Protein AF-A0A0F9TIL9-F1 (afdb_monomer_lite)

Structure (mmCIF, N/CA/C/O backbone):
data_AF-A0A0F9TIL9-F1
#
_entry.id   AF-A0A0F9TIL9-F1
#
loop_
_atom_site.group_PDB
_atom_site.id
_atom_site.type_symbol
_a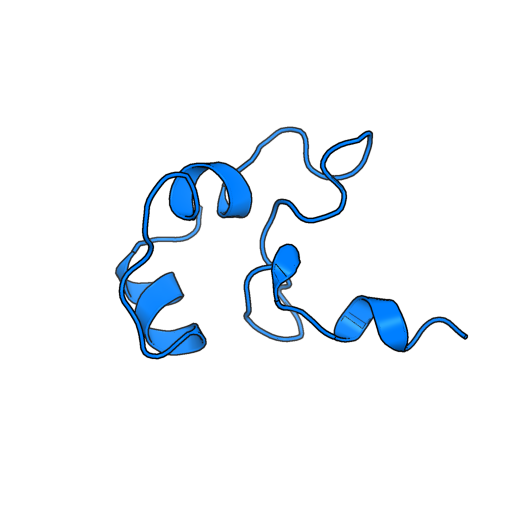tom_site.label_atom_id
_atom_site.label_alt_id
_atom_site.label_comp_id
_atom_site.label_asym_id
_atom_site.label_entity_id
_atom_site.label_seq_id
_atom_site.pdbx_PDB_ins_code
_atom_site.Cartn_x
_atom_site.Cartn_y
_atom_site.Cartn_z
_atom_site.occupancy
_atom_site.B_iso_or_equiv
_atom_site.auth_seq_id
_atom_site.auth_comp_id
_atom_site.auth_asym_id
_atom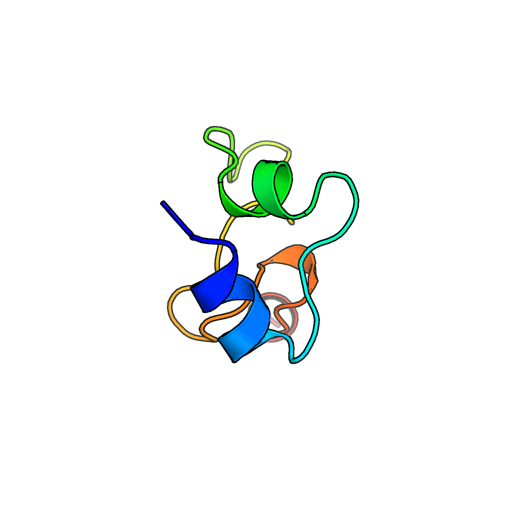_site.auth_atom_id
_atom_site.pdbx_PDB_model_num
ATOM 1 N N . MET A 1 1 ? 6.428 3.040 3.337 1.00 81.38 1 MET A N 1
ATOM 2 C CA . MET A 1 1 ? 6.546 1.710 2.706 1.00 81.38 1 MET A CA 1
ATOM 3 C C . MET A 1 1 ? 5.372 0.852 3.162 1.00 81.38 1 MET A C 1
ATOM 5 O O . MET A 1 1 ? 5.072 0.844 4.349 1.00 81.38 1 MET A O 1
ATOM 9 N N . ILE A 1 2 ? 4.660 0.206 2.242 1.00 90.19 2 ILE A N 1
ATOM 10 C CA . ILE A 1 2 ? 3.563 -0.725 2.528 1.00 90.19 2 ILE A CA 1
ATOM 11 C C . ILE A 1 2 ? 4.145 -2.112 2.774 1.00 90.19 2 ILE A C 1
ATOM 13 O O . ILE A 1 2 ? 4.960 -2.589 1.986 1.00 90.19 2 ILE A O 1
ATOM 17 N N . THR A 1 3 ? 3.713 -2.759 3.855 1.00 91.81 3 THR A N 1
ATOM 18 C CA . THR A 1 3 ? 4.102 -4.127 4.216 1.00 91.81 3 THR A CA 1
ATOM 19 C C . THR A 1 3 ? 3.080 -5.145 3.709 1.00 91.81 3 THR A C 1
ATOM 21 O O . THR A 1 3 ? 1.919 -4.808 3.462 1.00 91.81 3 THR A O 1
ATOM 24 N N . ARG A 1 4 ? 3.482 -6.421 3.607 1.00 90.94 4 ARG A N 1
ATOM 25 C CA . ARG A 1 4 ? 2.580 -7.520 3.207 1.00 90.94 4 ARG A CA 1
ATOM 26 C C . ARG A 1 4 ? 1.369 -7.649 4.141 1.00 90.94 4 ARG A C 1
ATOM 28 O O . ARG A 1 4 ? 0.273 -7.938 3.678 1.00 90.94 4 ARG A O 1
ATOM 35 N N . PHE A 1 5 ? 1.547 -7.373 5.434 1.00 92.50 5 PHE A N 1
ATOM 36 C CA . PHE A 1 5 ? 0.461 -7.360 6.419 1.00 92.50 5 PHE A CA 1
ATOM 37 C C . PHE A 1 5 ? -0.560 -6.261 6.144 1.00 92.50 5 PHE A C 1
ATOM 39 O O . PHE A 1 5 ? -1.760 -6.521 6.159 1.00 92.50 5 PHE A O 1
ATOM 46 N N . LYS A 1 6 ? -0.091 -5.041 5.852 1.00 90.31 6 LYS A N 1
ATOM 47 C CA . LYS A 1 6 ? -0.982 -3.934 5.503 1.00 90.31 6 LYS A CA 1
ATOM 48 C C . LYS A 1 6 ? -1.729 -4.215 4.197 1.00 90.31 6 LYS A C 1
ATOM 50 O O . LYS A 1 6 ? -2.931 -3.982 4.130 1.00 90.31 6 LYS A O 1
ATOM 55 N N . PHE A 1 7 ? -1.045 -4.793 3.207 1.00 92.38 7 PHE A N 1
ATOM 56 C CA . PHE A 1 7 ? -1.679 -5.250 1.971 1.00 92.38 7 PHE A CA 1
ATOM 57 C C . PHE A 1 7 ? -2.792 -6.265 2.253 1.00 92.38 7 PHE A C 1
ATOM 59 O O . PHE A 1 7 ? -3.930 -6.050 1.845 1.00 92.38 7 PHE A O 1
ATOM 66 N N . ARG A 1 8 ? -2.500 -7.314 3.032 1.00 94.12 8 ARG A N 1
ATOM 67 C CA . ARG A 1 8 ? -3.485 -8.337 3.405 1.00 94.12 8 ARG A CA 1
ATOM 68 C C . ARG A 1 8 ? -4.665 -7.770 4.184 1.00 94.12 8 ARG A C 1
ATOM 70 O O . ARG A 1 8 ? -5.794 -8.169 3.935 1.00 94.12 8 ARG A O 1
ATOM 77 N N . LYS A 1 9 ? -4.428 -6.832 5.102 1.00 92.88 9 LYS A N 1
ATOM 78 C CA . LYS A 1 9 ? -5.502 -6.188 5.869 1.00 92.88 9 LYS A CA 1
ATOM 79 C C . LYS A 1 9 ? -6.466 -5.415 4.962 1.00 92.88 9 LYS A C 1
ATOM 81 O O . LYS A 1 9 ? -7.665 -5.436 5.206 1.00 92.88 9 LYS A O 1
ATOM 86 N N . ALA A 1 10 ? -5.950 -4.756 3.925 1.00 90.25 10 ALA A N 1
ATOM 87 C CA . ALA A 1 10 ? -6.761 -3.974 2.995 1.00 90.25 10 ALA A CA 1
ATOM 88 C C . ALA A 1 10 ? -7.457 -4.819 1.917 1.00 90.25 10 ALA A C 1
ATOM 90 O O . ALA A 1 10 ? -8.574 -4.497 1.509 1.00 90.25 10 ALA A O 1
ATOM 91 N N . MET A 1 11 ? -6.775 -5.861 1.433 1.00 90.06 11 MET A N 1
ATOM 92 C CA . MET A 1 11 ? -7.211 -6.667 0.290 1.00 90.06 11 MET A CA 1
ATOM 93 C C . MET A 1 11 ? -7.904 -7.972 0.682 1.00 90.06 11 MET A C 1
ATOM 95 O O . MET A 1 11 ? -8.569 -8.574 -0.148 1.00 90.06 11 MET A O 1
ATOM 99 N N . GLY A 1 12 ? -7.737 -8.438 1.921 1.00 91.94 12 GLY A N 1
ATOM 100 C CA . GLY A 1 12 ? -8.197 -9.758 2.366 1.00 91.94 12 GLY A CA 1
ATOM 101 C C . GLY A 1 12 ? -7.320 -10.918 1.879 1.00 91.94 12 GLY A C 1
ATOM 102 O O . GLY A 1 12 ? -7.378 -12.009 2.441 1.00 91.94 12 GLY A O 1
ATOM 103 N N . GLU A 1 13 ? -6.446 -10.683 0.901 1.00 91.19 13 GLU A N 1
ATOM 104 C CA . GLU A 1 13 ? -5.527 -11.670 0.337 1.00 91.19 13 GLU A CA 1
ATOM 105 C C . GLU A 1 13 ? -4.061 -11.254 0.488 1.00 91.19 13 GLU A C 1
ATOM 107 O O . GLU A 1 13 ? -3.722 -10.076 0.618 1.00 91.19 13 GLU A O 1
ATOM 112 N N . TRP A 1 14 ? -3.163 -12.239 0.486 1.00 92.44 14 TRP A N 1
ATOM 113 C CA . TRP A 1 14 ? -1.734 -11.955 0.426 1.00 92.44 14 TRP A CA 1
ATOM 114 C C . TRP A 1 14 ? -1.361 -11.385 -0.951 1.00 92.44 14 TRP A C 1
ATOM 116 O O . TRP A 1 14 ? -1.913 -11.838 -1.953 1.00 92.44 14 TRP A O 1
ATOM 126 N N . PRO A 1 15 ? -0.419 -10.426 -1.013 1.00 90.00 15 PRO A N 1
ATOM 127 C CA . PRO A 1 15 ? 0.054 -9.877 -2.277 1.00 90.00 15 PRO A CA 1
ATOM 128 C C . PRO A 1 15 ? 0.699 -10.973 -3.127 1.00 90.00 15 PRO A C 1
ATOM 130 O O . PRO A 1 15 ? 1.462 -11.795 -2.607 1.00 90.00 15 PRO A O 1
ATOM 133 N N . LYS A 1 16 ? 0.419 -10.956 -4.429 1.00 92.25 16 LYS A N 1
ATOM 134 C CA . LYS A 1 16 ? 0.916 -11.924 -5.414 1.00 92.25 16 LYS A CA 1
ATOM 135 C C . LYS A 1 16 ? 1.799 -11.217 -6.440 1.00 92.25 16 LYS A C 1
ATOM 137 O O . LYS A 1 16 ? 1.660 -10.020 -6.677 1.00 92.25 16 LYS A O 1
ATOM 142 N N . TYR A 1 17 ? 2.700 -11.969 -7.072 1.00 88.81 17 TYR A N 1
ATOM 143 C CA . TYR A 1 17 ? 3.563 -11.460 -8.146 1.00 88.81 17 TYR A CA 1
ATOM 144 C C . TYR A 1 1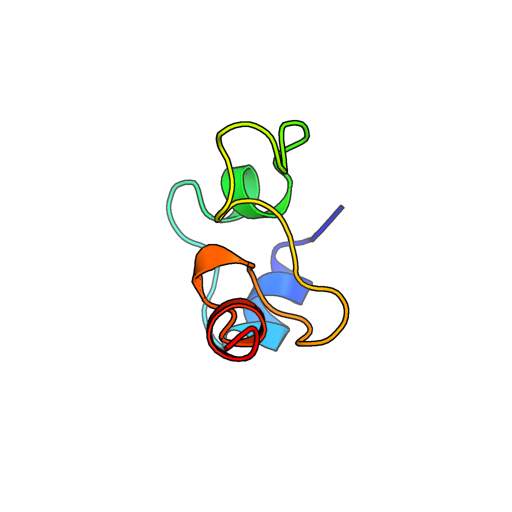7 ? 4.245 -10.126 -7.753 1.00 88.81 17 TYR A C 1
ATOM 146 O O . TYR A 1 17 ? 4.857 -10.023 -6.689 1.00 88.81 17 TYR A O 1
ATOM 154 N N . ASP A 1 18 ? 4.089 -9.089 -8.578 1.00 87.38 18 ASP A N 1
ATOM 155 C CA . ASP A 1 18 ? 4.647 -7.748 -8.393 1.00 87.38 18 ASP A CA 1
ATOM 156 C C . ASP A 1 18 ? 3.777 -6.794 -7.561 1.00 87.38 18 ASP A C 1
ATOM 158 O O . ASP A 1 18 ? 4.055 -5.594 -7.530 1.00 87.38 18 ASP A O 1
ATOM 162 N N . ASP A 1 19 ? 2.739 -7.267 -6.864 1.00 89.00 19 ASP A N 1
ATOM 163 C CA . ASP A 1 19 ? 1.848 -6.398 -6.081 1.00 89.00 19 ASP A CA 1
ATOM 164 C C . ASP A 1 19 ? 2.628 -5.501 -5.116 1.00 89.00 19 ASP A C 1
ATOM 166 O O . ASP A 1 19 ? 2.418 -4.288 -5.082 1.00 89.00 19 ASP A O 1
ATOM 170 N N . MET A 1 20 ? 3.591 -6.075 -4.387 1.00 91.38 20 MET A N 1
ATOM 171 C CA . MET A 1 20 ? 4.446 -5.338 -3.450 1.00 91.38 20 MET A CA 1
ATOM 172 C C . MET A 1 20 ? 5.348 -4.316 -4.144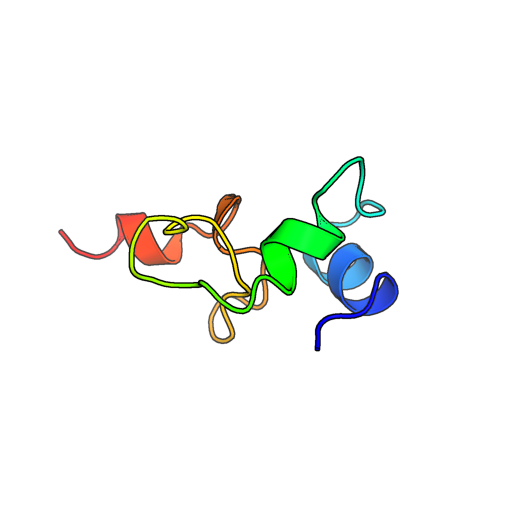 1.00 91.38 20 MET A C 1
ATOM 174 O O . MET A 1 20 ? 5.552 -3.229 -3.597 1.00 91.38 20 MET A O 1
ATOM 178 N N . GLY A 1 21 ? 5.863 -4.647 -5.331 1.00 89.94 21 GLY A N 1
ATOM 179 C CA . GLY A 1 21 ? 6.668 -3.741 -6.153 1.00 89.94 21 GLY A CA 1
ATOM 180 C C . GLY A 1 21 ? 5.832 -2.592 -6.714 1.00 89.94 21 GLY A C 1
ATOM 181 O O . GLY A 1 21 ? 6.262 -1.439 -6.699 1.00 89.94 21 GLY A O 1
ATOM 182 N N . ARG A 1 22 ? 4.588 -2.874 -7.116 1.00 88.56 22 ARG A N 1
ATOM 183 C CA . ARG A 1 22 ? 3.626 -1.874 -7.590 1.00 88.56 22 ARG A CA 1
ATOM 184 C C . ARG A 1 22 ? 3.184 -0.951 -6.463 1.00 88.56 22 ARG A C 1
ATOM 186 O O . ARG A 1 22 ? 3.240 0.262 -6.644 1.00 88.56 22 ARG A O 1
ATOM 193 N N . VAL A 1 23 ? 2.793 -1.466 -5.293 1.00 91.19 23 VAL A N 1
ATOM 194 C CA . VAL A 1 23 ? 2.335 -0.604 -4.181 1.00 91.19 23 VAL A CA 1
ATOM 195 C C . VAL A 1 23 ? 3.451 0.227 -3.552 1.00 91.19 23 VAL A C 1
ATOM 197 O O . VAL A 1 23 ? 3.170 1.292 -3.009 1.00 91.19 23 VAL A O 1
ATOM 200 N N . ASN A 1 24 ? 4.704 -0.226 -3.646 1.00 89.31 24 ASN A N 1
ATOM 201 C CA . ASN A 1 24 ? 5.882 0.509 -3.175 1.00 89.31 24 ASN A CA 1
ATOM 202 C C . ASN A 1 24 ? 6.664 1.188 -4.307 1.00 89.31 24 ASN A C 1
ATOM 204 O O . ASN A 1 24 ? 7.812 1.581 -4.108 1.00 89.31 24 ASN A O 1
ATOM 208 N N . CYS A 1 25 ? 6.078 1.318 -5.496 1.00 88.69 25 CYS A N 1
ATOM 209 C CA . CYS A 1 25 ? 6.784 1.884 -6.633 1.00 88.69 25 CYS A CA 1
ATOM 210 C C . CYS A 1 25 ? 7.159 3.351 -6.377 1.00 88.69 25 CYS A C 1
ATOM 212 O O . CYS A 1 25 ? 6.288 4.187 -6.154 1.00 88.69 25 CYS A O 1
ATOM 214 N N . ILE A 1 26 ? 8.452 3.669 -6.476 1.00 82.56 26 ILE A N 1
ATOM 215 C CA . ILE A 1 26 ? 8.984 5.031 -6.293 1.00 82.56 26 ILE A CA 1
ATOM 216 C C . ILE A 1 26 ? 8.585 5.946 -7.464 1.00 82.56 26 ILE A C 1
ATOM 218 O O . ILE A 1 26 ? 8.416 7.147 -7.290 1.00 82.56 26 ILE A O 1
ATOM 222 N N . LYS A 1 27 ? 8.380 5.377 -8.660 1.00 81.75 27 LYS A N 1
ATOM 223 C CA . LYS A 1 27 ? 8.014 6.103 -9.890 1.00 81.75 27 LYS A CA 1
ATOM 224 C C . LYS A 1 27 ? 6.505 6.374 -10.022 1.00 81.75 27 LYS A C 1
ATOM 226 O O . LYS A 1 27 ? 6.004 6.508 -11.139 1.00 81.75 27 LYS A O 1
ATOM 231 N N . GLU A 1 28 ? 5.762 6.387 -8.916 1.00 77.19 28 GLU A N 1
ATOM 232 C CA . GLU A 1 28 ? 4.324 6.677 -8.912 1.00 77.19 28 GLU A CA 1
ATOM 233 C C . GLU A 1 28 ? 4.024 8.015 -9.623 1.00 77.19 28 GLU A C 1
ATOM 235 O O . GLU A 1 28 ? 4.715 9.001 -9.390 1.00 77.19 28 GLU A O 1
ATOM 240 N N . GLY A 1 29 ? 3.013 8.066 -10.503 1.00 68.38 29 GLY A N 1
ATOM 241 C CA . GLY A 1 29 ? 2.582 9.312 -11.163 1.00 68.38 29 GLY A CA 1
ATOM 242 C C . GLY A 1 29 ? 2.836 9.390 -12.674 1.00 68.38 29 GLY A C 1
ATOM 243 O O . GLY A 1 29 ? 1.867 9.460 -13.423 1.00 68.38 29 GLY A O 1
ATOM 244 N N . SER A 1 30 ? 4.089 9.344 -13.148 1.00 70.12 30 SER A N 1
ATOM 245 C CA . SER A 1 30 ? 4.418 9.724 -14.545 1.00 70.12 30 SER A CA 1
ATOM 246 C C . SER A 1 30 ? 3.882 8.761 -15.617 1.00 70.12 30 SER A C 1
ATOM 248 O O . SER A 1 30 ? 3.322 9.184 -16.620 1.00 70.12 30 SER A O 1
ATOM 250 N N . ARG A 1 31 ? 4.049 7.448 -15.414 1.00 73.38 31 ARG A N 1
ATOM 251 C CA . ARG A 1 31 ? 3.474 6.368 -16.258 1.00 73.38 31 ARG A CA 1
ATOM 252 C C . ARG A 1 31 ? 2.927 5.206 -15.432 1.00 73.38 31 ARG A C 1
ATOM 254 O O . ARG A 1 31 ? 2.152 4.387 -15.908 1.00 73.38 31 ARG A O 1
ATOM 261 N N . HIS A 1 32 ? 3.305 5.156 -14.161 1.00 81.19 32 HIS A N 1
ATOM 262 C CA . HIS A 1 32 ? 2.922 4.126 -13.210 1.00 81.19 32 HIS A CA 1
ATOM 263 C C . HIS A 1 32 ? 1.682 4.584 -12.453 1.00 81.19 32 HIS A C 1
ATOM 265 O O . HIS A 1 32 ? 1.653 4.662 -11.226 1.00 81.19 32 HIS A O 1
ATOM 271 N N . THR A 1 33 ? 0.654 4.959 -13.207 1.00 75.06 33 THR A N 1
ATOM 272 C CA . THR A 1 33 ? -0.513 5.627 -12.648 1.00 75.06 33 THR A CA 1
ATOM 273 C C . THR A 1 33 ? -1.248 4.678 -11.683 1.00 75.06 33 THR A C 1
ATOM 275 O O . THR A 1 33 ? -1.739 5.126 -10.655 1.00 75.06 33 THR A O 1
ATOM 278 N N . TYR A 1 34 ? -1.279 3.373 -11.946 1.00 79.94 34 TYR A N 1
ATOM 279 C CA . TYR A 1 34 ? -1.887 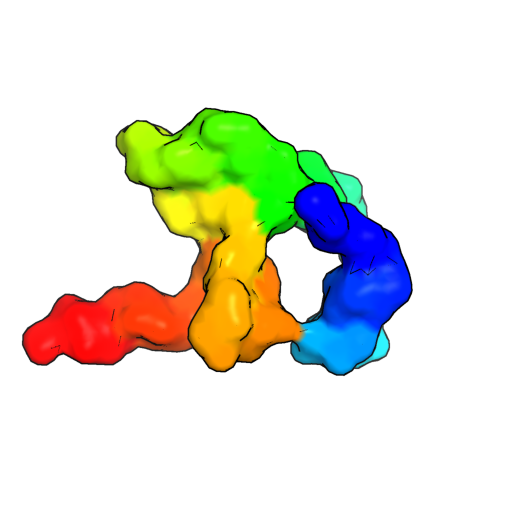2.366 -11.063 1.00 79.94 34 TYR A CA 1
ATOM 2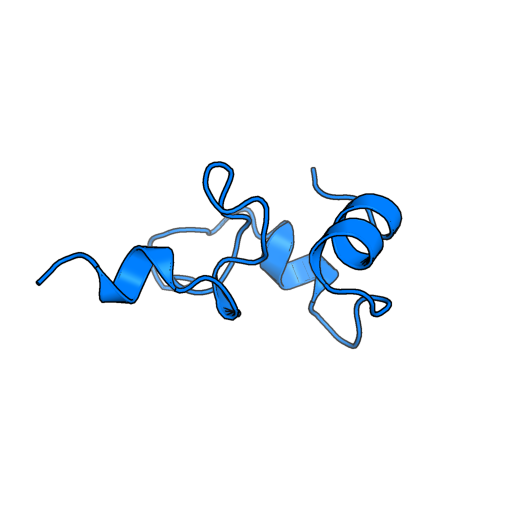80 C C . TYR A 1 34 ? -0.965 1.872 -9.938 1.00 79.94 34 TYR A C 1
ATOM 282 O O . TYR A 1 34 ? -1.394 1.090 -9.092 1.00 79.94 34 TYR A O 1
ATOM 290 N N . CYS A 1 35 ? 0.295 2.302 -9.923 1.00 88.12 35 CYS A N 1
ATOM 291 C CA . CYS A 1 35 ? 1.215 1.955 -8.848 1.00 88.12 35 CYS A CA 1
ATOM 292 C C . CYS A 1 35 ? 1.004 2.877 -7.644 1.00 88.12 35 CYS A C 1
ATOM 294 O O . CYS A 1 35 ? 0.365 3.923 -7.750 1.00 88.12 35 CYS A O 1
ATOM 296 N N . GLY A 1 36 ? 1.538 2.472 -6.499 1.00 89.12 36 GLY A N 1
ATOM 297 C CA . GLY A 1 36 ? 1.397 3.164 -5.228 1.00 89.12 36 GLY A CA 1
ATOM 298 C C . GLY A 1 36 ? 0.199 2.702 -4.404 1.00 89.12 36 GLY A C 1
ATOM 299 O O . GLY A 1 36 ? -0.582 1.817 -4.774 1.00 89.12 36 GLY A O 1
ATOM 300 N N . TRP A 1 37 ? 0.055 3.343 -3.253 1.00 89.12 37 TRP A N 1
ATOM 301 C CA . TRP A 1 37 ? -1.002 3.086 -2.285 1.00 89.12 37 TRP A CA 1
ATOM 302 C C . TRP A 1 37 ? -1.873 4.325 -2.135 1.00 89.12 37 TRP A C 1
ATOM 304 O O . TRP A 1 37 ? -1.377 5.440 -1.967 1.00 89.12 37 TRP A O 1
ATOM 314 N N . CYS A 1 38 ? -3.187 4.152 -2.200 1.00 88.44 38 CYS A N 1
ATOM 315 C CA . CYS A 1 38 ? -4.119 5.222 -1.899 1.00 88.44 38 CYS A CA 1
ATOM 316 C C . CYS A 1 38 ? -4.258 5.330 -0.380 1.00 88.44 38 CYS A C 1
ATOM 318 O O . CYS A 1 38 ? -4.754 4.407 0.256 1.00 88.44 38 CYS A O 1
ATOM 320 N N . LYS A 1 39 ? -3.808 6.448 0.196 1.00 86.19 39 LYS A N 1
ATOM 321 C CA . LYS A 1 39 ? -3.890 6.694 1.644 1.00 86.19 39 LYS A CA 1
ATOM 322 C C . LYS A 1 39 ? -5.326 6.931 2.121 1.00 86.19 39 LYS A C 1
ATOM 324 O O . LYS A 1 39 ? -5.634 6.595 3.252 1.00 86.19 39 LYS A O 1
ATOM 329 N N . GLU A 1 40 ? -6.185 7.474 1.260 1.00 86.62 40 GLU A N 1
ATOM 330 C CA . GLU A 1 40 ? -7.584 7.785 1.584 1.00 86.62 40 GLU A CA 1
ATOM 331 C C . GLU A 1 40 ? -8.448 6.523 1.616 1.00 86.62 40 GLU A C 1
ATOM 333 O O . GLU A 1 40 ? -9.110 6.227 2.600 1.00 86.62 40 GLU A O 1
ATOM 338 N N . CYS A 1 41 ? -8.394 5.742 0.536 1.00 86.44 41 CYS A N 1
ATOM 339 C CA . CYS A 1 41 ? -9.133 4.494 0.395 1.00 86.44 41 CYS A CA 1
ATOM 340 C C . CYS A 1 41 ? -8.430 3.301 1.123 1.00 86.44 41 CYS A C 1
ATOM 342 O O . CYS A 1 41 ? -8.915 2.178 1.021 1.00 86.44 41 CYS A O 1
ATOM 344 N N . ASP A 1 42 ? -7.275 3.530 1.778 1.00 89.00 42 ASP A N 1
ATOM 345 C CA . ASP A 1 42 ? -6.302 2.556 2.335 1.00 89.00 42 ASP A CA 1
ATOM 346 C C . ASP A 1 42 ? -6.140 1.265 1.513 1.00 89.00 42 ASP A C 1
ATOM 348 O O . ASP A 1 42 ? -6.196 0.159 2.039 1.00 89.00 42 ASP A O 1
ATOM 352 N N . LYS A 1 43 ? -5.960 1.408 0.195 1.00 89.69 43 LYS A N 1
ATOM 353 C CA . LYS A 1 43 ? -5.894 0.293 -0.768 1.00 89.69 43 LYS A CA 1
ATOM 354 C C . LYS A 1 43 ? -4.865 0.554 -1.877 1.00 89.69 43 LYS A C 1
ATOM 356 O O . LYS A 1 43 ? -4.574 1.718 -2.175 1.00 89.69 43 LYS A O 1
ATOM 361 N N . PRO A 1 44 ? -4.338 -0.487 -2.552 1.00 89.88 44 PRO A N 1
ATOM 362 C CA . PRO A 1 44 ? -3.516 -0.340 -3.755 1.00 89.88 44 PRO A CA 1
ATOM 363 C C . PRO A 1 44 ? -4.202 0.536 -4.806 1.00 89.88 44 PRO A C 1
ATOM 365 O O . PRO A 1 44 ? -5.384 0.340 -5.094 1.00 89.88 44 PRO A O 1
ATOM 368 N N . ARG A 1 45 ? -3.475 1.472 -5.432 1.00 86.81 45 ARG A N 1
ATOM 369 C CA . ARG A 1 45 ? -4.059 2.382 -6.441 1.00 86.81 45 ARG A CA 1
ATOM 370 C C . ARG A 1 45 ? -4.658 1.640 -7.638 1.00 86.81 45 ARG A C 1
ATOM 372 O O . ARG A 1 45 ? -5.689 2.066 -8.147 1.00 86.81 45 ARG A O 1
ATOM 379 N N . MET A 1 46 ? -4.075 0.510 -8.028 1.00 84.50 46 MET A N 1
ATOM 380 C CA . MET A 1 46 ? -4.596 -0.369 -9.082 1.00 84.50 46 MET A CA 1
ATOM 381 C C . MET A 1 46 ? -5.985 -0.947 -8.787 1.00 84.50 46 MET A C 1
ATOM 383 O O . MET A 1 46 ? -6.722 -1.245 -9.718 1.00 84.50 46 MET A O 1
ATOM 387 N N . GLN A 1 47 ? -6.353 -1.067 -7.511 1.00 83.31 47 GLN A N 1
ATOM 388 C CA . GLN A 1 47 ? -7.659 -1.563 -7.067 1.00 83.31 47 GLN A CA 1
ATOM 389 C C . GLN A 1 47 ? -8.517 -0.460 -6.429 1.00 83.31 47 GLN A C 1
ATOM 391 O O . GLN A 1 47 ? -9.587 -0.708 -5.876 1.00 83.31 47 GLN A O 1
ATOM 396 N N . CYS A 1 48 ? -8.046 0.786 -6.485 1.00 85.00 48 CYS A N 1
ATOM 397 C CA . CYS A 1 48 ? -8.681 1.905 -5.824 1.00 85.00 48 CYS A CA 1
ATOM 398 C C . CYS A 1 48 ? -9.645 2.635 -6.768 1.00 85.00 48 CYS A C 1
ATOM 400 O O . CYS A 1 48 ? -9.249 3.191 -7.794 1.00 85.00 48 CYS A O 1
ATOM 402 N N . GLY A 1 49 ? -10.919 2.708 -6.375 1.00 75.44 49 GLY A N 1
ATOM 403 C CA . GLY A 1 49 ? -11.958 3.445 -7.098 1.00 75.44 49 GLY A CA 1
ATOM 404 C C . GLY A 1 49 ? -11.870 4.969 -6.967 1.00 75.44 49 GLY A C 1
ATOM 405 O O . GLY A 1 49 ? -12.566 5.666 -7.703 1.00 75.44 49 GLY A O 1
ATOM 406 N N . CYS A 1 50 ? -11.005 5.502 -6.090 1.00 74.56 50 CYS A N 1
ATOM 407 C CA . CYS A 1 50 ? -10.834 6.943 -5.864 1.00 74.56 50 CYS A CA 1
ATOM 408 C C . CYS A 1 50 ? -10.558 7.710 -7.196 1.00 74.56 50 CYS A C 1
ATOM 410 O O . CYS A 1 50 ? -10.962 8.859 -7.351 1.00 74.56 50 CYS A O 1
ATOM 412 N N . ARG A 1 51 ? -9.968 7.070 -8.222 1.00 61.16 51 ARG A N 1
ATOM 413 C CA . ARG A 1 51 ? -9.784 7.674 -9.560 1.00 61.16 51 ARG A CA 1
ATOM 414 C C . ARG A 1 51 ? -11.020 7.728 -10.455 1.00 61.16 51 ARG A C 1
ATOM 416 O O . ARG A 1 51 ? -11.068 8.583 -11.329 1.00 61.16 51 ARG A O 1
ATOM 423 N N . ARG A 1 52 ? -12.010 6.854 -10.254 1.00 54.09 52 ARG A N 1
ATOM 424 C CA . ARG A 1 52 ? -13.275 6.884 -11.014 1.00 54.09 52 ARG A CA 1
ATOM 425 C C . ARG A 1 52 ? -14.193 8.034 -10.581 1.00 54.09 52 ARG A C 1
ATOM 427 O O . ARG A 1 52 ? -15.154 8.320 -11.279 1.00 54.09 52 ARG A O 1
ATOM 434 N N . LYS A 1 53 ? -13.898 8.685 -9.447 1.00 48.22 53 LYS A N 1
ATOM 435 C CA . LYS A 1 53 ? -14.687 9.791 -8.882 1.00 48.22 53 LYS A CA 1
ATOM 436 C C . LYS A 1 53 ? -14.262 11.192 -9.334 1.00 48.22 53 LYS A C 1
ATOM 438 O O . LYS A 1 53 ? -14.895 12.153 -8.922 1.00 48.22 53 LYS A O 1
ATOM 443 N N . LYS A 1 54 ? -13.233 11.333 -10.176 1.00 41.47 54 LYS A N 1
ATOM 444 C CA . LYS A 1 54 ? -12.968 12.605 -10.866 1.00 41.47 54 LYS A CA 1
ATOM 445 C C . LYS A 1 54 ? -13.687 12.587 -12.215 1.00 41.47 54 LYS A C 1
ATOM 447 O O . LYS A 1 54 ? -13.059 12.311 -13.233 1.00 41.47 54 LYS A O 1
ATOM 452 N N . LYS A 1 55 ? -15.003 12.777 -12.183 1.00 40.78 55 LYS A N 1
ATOM 453 C CA . LYS A 1 55 ? -15.810 13.120 -13.354 1.00 40.78 55 LYS A CA 1
ATOM 454 C C . LYS A 1 55 ? -16.400 14.498 -13.112 1.00 40.78 55 LYS A C 1
ATOM 456 O O . LYS A 1 55 ? -16.771 14.739 -11.943 1.00 40.78 55 LYS A O 1
#

Organism: NCBI:txid412755

pLDDT: mean 83.03, std 12.47, range [40.78, 94.12]

Foldseek 3Di:
DDDQVLQCVLPVDGDDDCLVVQQPPPPDDDPSVQRHADPVSSHRSVPDCPVVPPD

Radius of gyration: 10.79 Å; chains: 1; bounding box: 25×25×23 Å

Secondary structure (DSSP, 8-state):
---HHHHHHHHSS---TTHHHHHT-TTBTTTBTT-SEETTTTEEGGG-GGGGG--

Sequence (55 aa):
MITRFKFRKAMGEWPKYDDMGRVNCIKEGSRHTYCGWCKECDKPRMQCGCRRKKK